Protein AF-A0A946HWS5-F1 (afdb_monomer)

Secondary structure (DSSP, 8-state):
--PPP-EEEEE--HHHHHHHHHHHHHHT--S-GGG--EEEEE--SSS----------GGGG-

Nearest PDB structures (foldseek):
  5zyo-assembly2_D  TM=2.644E-01  e=7.664E+00  Escherichia coli K-12

Radius of gyration: 14.7 Å; Cα contacts (8 Å, |Δi|>4): 52; chains: 1; bounding box: 40×26×35 Å

Structure (mmCIF, N/CA/C/O backbone):
data_AF-A0A946HWS5-F1
#
_entry.id   AF-A0A946HWS5-F1
#
loop_
_atom_site.group_PDB
_atom_site.id
_atom_site.type_symbol
_atom_site.label_atom_id
_atom_site.label_alt_id
_atom_site.label_comp_id
_atom_site.label_a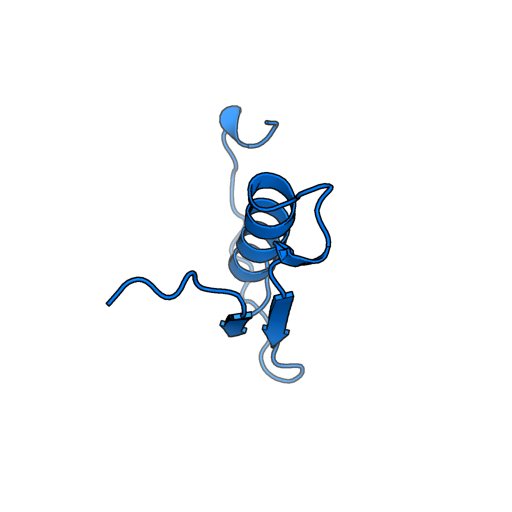sym_id
_atom_site.label_entity_id
_atom_site.label_seq_id
_atom_site.pdbx_PDB_ins_code
_atom_site.Cartn_x
_atom_site.Cartn_y
_atom_site.Cartn_z
_atom_site.occupancy
_atom_site.B_iso_or_equiv
_atom_site.auth_seq_id
_atom_site.auth_comp_id
_atom_site.auth_asym_id
_atom_site.auth_atom_id
_atom_site.pdbx_PDB_model_num
ATOM 1 N N . MET A 1 1 ? -25.748 10.477 4.946 1.00 46.19 1 MET A N 1
ATOM 2 C CA . MET A 1 1 ? -24.579 9.666 4.552 1.00 46.19 1 MET A CA 1
ATOM 3 C C . MET A 1 1 ? -23.436 9.980 5.502 1.00 46.19 1 MET A C 1
ATOM 5 O O . MET A 1 1 ? -22.935 11.092 5.441 1.00 46.19 1 MET A O 1
ATOM 9 N N . SER A 1 2 ? -23.061 9.079 6.410 1.00 59.34 2 SER A N 1
ATOM 10 C CA . SER A 1 2 ? -21.835 9.246 7.208 1.00 59.34 2 SER A CA 1
ATOM 11 C C . SER A 1 2 ? -21.284 7.887 7.637 1.00 59.34 2 SER A C 1
ATOM 13 O O . SER A 1 2 ? -20.996 7.665 8.811 1.00 59.34 2 SER A O 1
ATOM 15 N N . ASP A 1 3 ? -21.149 6.974 6.682 1.00 82.75 3 ASP A N 1
ATOM 16 C CA . ASP A 1 3 ? -20.427 5.732 6.922 1.00 82.75 3 ASP A CA 1
ATOM 17 C C . ASP A 1 3 ? -18.940 5.999 6.702 1.00 82.75 3 ASP A C 1
ATOM 19 O O . ASP A 1 3 ? -18.522 6.473 5.642 1.00 82.75 3 ASP A O 1
ATOM 23 N N . ARG A 1 4 ? -18.134 5.772 7.743 1.00 86.94 4 ARG A N 1
ATOM 24 C CA . ARG A 1 4 ? -16.676 5.865 7.627 1.00 86.94 4 ARG A CA 1
ATOM 25 C C . ARG A 1 4 ? -16.179 4.728 6.739 1.00 86.94 4 ARG A C 1
ATOM 27 O O . ARG A 1 4 ? -16.612 3.592 6.900 1.00 86.94 4 ARG A O 1
ATOM 34 N N . VAL A 1 5 ? -15.233 5.026 5.852 1.00 91.88 5 VAL A N 1
ATOM 35 C CA . VAL A 1 5 ? -14.567 4.002 5.037 1.00 91.88 5 VAL A CA 1
ATOM 36 C C . VAL A 1 5 ? -13.759 3.084 5.954 1.00 91.88 5 VAL A C 1
ATOM 38 O O . VAL A 1 5 ? -12.951 3.560 6.753 1.00 91.88 5 VAL A O 1
ATOM 41 N N . ARG A 1 6 ? -14.003 1.775 5.850 1.00 93.44 6 ARG A N 1
ATOM 42 C CA . ARG A 1 6 ? -13.308 0.731 6.619 1.00 93.44 6 ARG A CA 1
ATOM 43 C C . ARG A 1 6 ? -12.434 -0.173 5.764 1.00 93.44 6 ARG A C 1
ATOM 45 O O . ARG A 1 6 ? -11.505 -0.761 6.298 1.00 93.44 6 ARG A O 1
ATOM 52 N N . ASP A 1 7 ? -12.682 -0.221 4.461 1.00 95.94 7 ASP A N 1
ATOM 53 C CA . ASP A 1 7 ? -12.007 -1.127 3.541 1.00 95.94 7 ASP A CA 1
ATOM 54 C C . ASP A 1 7 ? -11.423 -0.334 2.373 1.00 95.94 7 ASP A C 1
ATOM 56 O O . ASP A 1 7 ? -12.127 0.410 1.687 1.00 95.94 7 ASP A O 1
ATOM 60 N N . ILE A 1 8 ? -10.119 -0.486 2.159 1.00 97.38 8 ILE A N 1
ATOM 61 C CA . ILE A 1 8 ? -9.366 0.160 1.087 1.00 97.38 8 ILE A CA 1
ATOM 62 C C . ILE A 1 8 ? -8.687 -0.931 0.265 1.00 97.38 8 ILE A C 1
ATOM 64 O O . ILE A 1 8 ? -7.928 -1.742 0.796 1.00 97.38 8 ILE A O 1
ATOM 68 N N . VAL A 1 9 ? -8.928 -0.927 -1.047 1.00 98.19 9 VAL A N 1
ATOM 69 C CA . VAL A 1 9 ? -8.242 -1.811 -1.995 1.00 98.19 9 VAL A CA 1
ATOM 70 C C . VAL A 1 9 ? -7.355 -0.973 -2.909 1.00 98.19 9 VAL A C 1
ATOM 72 O O . VAL A 1 9 ? -7.836 -0.091 -3.618 1.00 98.19 9 VAL A O 1
ATOM 75 N N . ILE A 1 10 ? -6.057 -1.260 -2.894 1.00 98.06 10 ILE A N 1
ATOM 76 C CA . ILE A 1 10 ? -5.045 -0.663 -3.764 1.00 98.06 10 ILE A CA 1
ATOM 77 C C . ILE A 1 10 ? -4.782 -1.654 -4.896 1.00 98.06 10 ILE A C 1
ATOM 79 O O . ILE A 1 10 ? -4.349 -2.779 -4.651 1.00 98.06 10 ILE A O 1
ATOM 83 N N . VAL A 1 11 ? -5.058 -1.251 -6.136 1.00 96.44 11 VAL A N 1
ATOM 84 C CA . VAL A 1 11 ? -4.802 -2.073 -7.326 1.00 96.44 11 VAL A CA 1
ATOM 85 C C . VAL A 1 11 ? -3.56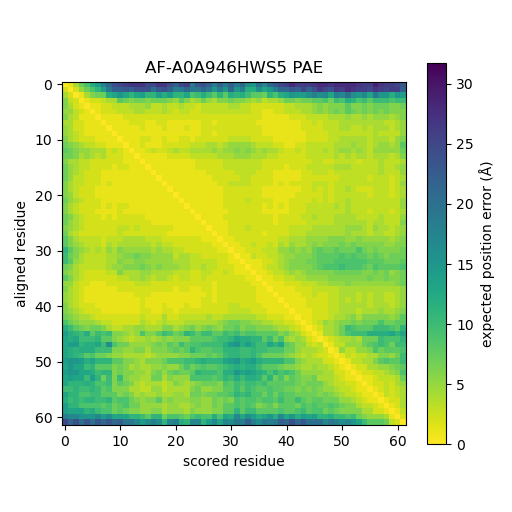8 -1.536 -8.036 1.00 96.44 11 VAL A C 1
ATOM 87 O O . VAL A 1 11 ? -3.569 -0.405 -8.518 1.00 96.44 11 VAL A O 1
ATOM 90 N N . GLY A 1 12 ? -2.533 -2.366 -8.113 1.00 93.44 12 GLY A N 1
ATOM 91 C CA . GLY A 1 12 ? -1.215 -1.994 -8.614 1.00 93.44 12 GLY A CA 1
ATOM 92 C C . GLY A 1 12 ? -0.194 -1.944 -7.481 1.00 93.44 12 GLY A C 1
ATOM 93 O O . GLY A 1 12 ? -0.397 -1.265 -6.476 1.00 93.44 12 GLY A O 1
ATOM 94 N N . GLY A 1 13 ? 0.893 -2.696 -7.651 1.00 92.19 13 GLY A N 1
ATOM 95 C CA . GLY A 1 13 ? 2.020 -2.722 -6.724 1.00 92.19 13 GLY A CA 1
ATOM 96 C C . GLY A 1 13 ? 3.106 -1.723 -7.107 1.00 92.19 13 GLY A C 1
ATOM 97 O O . GLY A 1 13 ? 2.828 -0.551 -7.374 1.00 92.19 13 GLY A O 1
ATOM 98 N N . GLY A 1 14 ? 4.357 -2.186 -7.122 1.00 92.12 14 GLY A N 1
ATOM 99 C CA . GLY A 1 14 ? 5.520 -1.318 -7.302 1.00 92.12 14 GLY A CA 1
ATOM 100 C C . GLY A 1 14 ? 5.653 -0.240 -6.218 1.00 92.12 14 GLY A C 1
ATOM 101 O O . GLY A 1 14 ? 5.028 -0.312 -5.159 1.00 92.12 14 GLY A O 1
ATOM 102 N N . THR A 1 15 ? 6.477 0.778 -6.474 1.00 92.25 15 THR A N 1
ATOM 103 C CA . THR A 1 15 ? 6.771 1.822 -5.479 1.00 92.25 15 THR A CA 1
ATOM 104 C C . THR A 1 15 ? 5.513 2.579 -5.052 1.00 92.25 15 THR A C 1
ATOM 106 O O . THR A 1 15 ? 5.268 2.729 -3.861 1.00 92.25 15 THR A O 1
ATOM 109 N N . SER A 1 16 ? 4.671 3.012 -5.995 1.00 92.25 16 SER A N 1
ATOM 110 C CA . SER A 1 16 ? 3.482 3.819 -5.691 1.00 92.25 16 SER A CA 1
ATOM 111 C C . SER A 1 16 ? 2.447 3.066 -4.851 1.00 92.25 16 SER A C 1
ATOM 113 O O . SER A 1 16 ? 1.963 3.613 -3.858 1.00 92.25 16 SER A O 1
ATOM 115 N N . GLY A 1 17 ? 2.137 1.813 -5.204 1.00 95.69 17 GLY A N 1
ATOM 116 C CA . GLY A 1 17 ? 1.178 0.988 -4.470 1.00 95.69 17 GLY A CA 1
ATOM 117 C C . GLY A 1 17 ? 1.630 0.722 -3.037 1.00 95.69 17 GLY A C 1
ATOM 118 O O . GLY A 1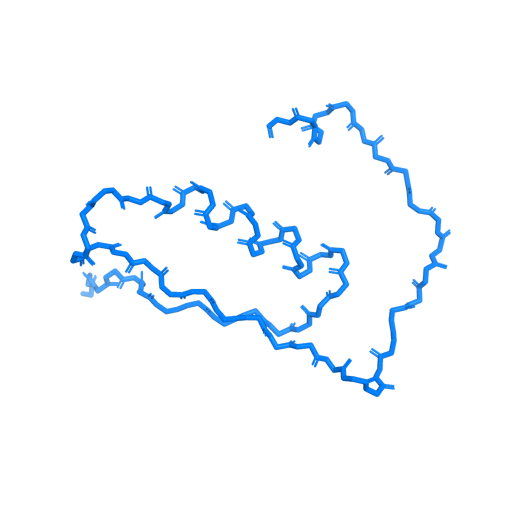 17 ? 0.880 0.962 -2.088 1.00 95.69 17 GLY A O 1
ATOM 119 N N . TRP A 1 18 ? 2.883 0.297 -2.864 1.00 95.62 18 TRP A N 1
ATOM 120 C CA . TRP A 1 18 ? 3.439 0.001 -1.544 1.00 95.62 18 TRP A CA 1
ATOM 121 C C . TRP A 1 18 ? 3.638 1.256 -0.689 1.00 95.62 18 TRP A C 1
ATOM 123 O O . TRP A 1 18 ? 3.334 1.227 0.503 1.00 95.62 18 TRP A O 1
ATOM 133 N N . THR A 1 19 ? 4.061 2.386 -1.267 1.00 95.31 19 THR A N 1
ATOM 134 C CA . THR A 1 19 ? 4.131 3.663 -0.538 1.00 95.31 19 THR A CA 1
ATOM 135 C C . THR A 1 19 ? 2.748 4.107 -0.062 1.00 95.31 19 THR A C 1
ATOM 137 O O . THR A 1 19 ? 2.613 4.507 1.094 1.00 95.31 19 THR A O 1
ATOM 140 N N . ALA A 1 20 ? 1.709 3.985 -0.895 1.00 97.00 20 ALA A N 1
ATOM 141 C CA . ALA A 1 20 ? 0.340 4.298 -0.491 1.00 97.00 20 ALA A CA 1
ATOM 142 C C . ALA A 1 20 ? -0.147 3.381 0.644 1.00 97.00 20 ALA A C 1
ATOM 144 O O . ALA A 1 20 ? -0.691 3.875 1.631 1.00 97.00 20 ALA A O 1
ATOM 145 N N . ALA A 1 21 ? 0.0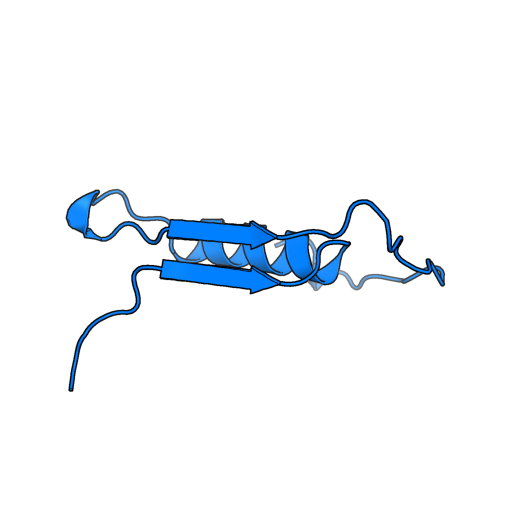93 2.069 0.543 1.00 97.62 21 ALA A N 1
ATOM 146 C CA . ALA A 1 21 ? -0.294 1.100 1.569 1.00 97.62 21 ALA A CA 1
ATOM 147 C C . ALA A 1 21 ? 0.383 1.385 2.918 1.00 97.62 21 ALA A C 1
ATOM 149 O O . ALA A 1 21 ? -0.292 1.442 3.945 1.00 97.62 21 ALA A O 1
ATOM 150 N N . CYS A 1 22 ? 1.698 1.621 2.917 1.00 95.81 22 CYS A N 1
ATOM 151 C CA . CYS A 1 22 ? 2.460 1.940 4.124 1.00 95.81 22 CYS A CA 1
ATOM 152 C C . CYS A 1 22 ? 2.014 3.264 4.751 1.00 95.81 22 CYS A C 1
ATOM 154 O O . CYS A 1 22 ? 1.808 3.332 5.962 1.00 95.81 22 CYS A O 1
ATOM 156 N N . TYR A 1 23 ? 1.830 4.306 3.936 1.00 95.88 23 TYR A N 1
ATOM 157 C CA . TYR A 1 23 ? 1.400 5.614 4.422 1.00 95.88 23 TYR A CA 1
ATOM 158 C C . TYR A 1 23 ? 0.003 5.553 5.047 1.00 95.88 23 TYR A C 1
ATOM 160 O O . TYR A 1 23 ? -0.193 6.016 6.168 1.00 95.88 23 TYR A O 1
ATOM 168 N N . LEU A 1 24 ? -0.960 4.925 4.364 1.00 96.31 24 LEU A N 1
ATOM 169 C CA . LEU A 1 24 ? -2.312 4.746 4.893 1.00 96.31 24 LEU A CA 1
ATOM 170 C C . LEU A 1 24 ? -2.314 3.871 6.148 1.00 96.31 24 LEU A C 1
ATOM 172 O O . LEU A 1 24 ? -2.994 4.209 7.112 1.00 96.31 24 LEU A O 1
ATOM 176 N N . GLY A 1 25 ? -1.526 2.794 6.171 1.00 95.69 25 GLY A N 1
ATOM 177 C CA . GLY A 1 25 ? -1.385 1.931 7.342 1.00 95.69 25 GLY A CA 1
ATOM 178 C C . GLY A 1 25 ? -0.837 2.670 8.562 1.00 95.69 25 GLY A C 1
ATOM 179 O O . GLY A 1 25 ? -1.302 2.431 9.671 1.00 95.69 25 GLY A O 1
ATOM 180 N N . ALA A 1 26 ? 0.099 3.602 8.364 1.00 94.50 26 ALA A N 1
ATOM 181 C CA . ALA A 1 26 ? 0.643 4.427 9.438 1.00 94.50 26 ALA A CA 1
ATOM 182 C C . ALA A 1 26 ? -0.335 5.521 9.898 1.00 94.50 26 ALA A C 1
ATOM 184 O O . ALA A 1 26 ? -0.559 5.684 11.094 1.00 94.50 26 ALA A O 1
ATOM 185 N N . VAL A 1 27 ? -0.941 6.262 8.964 1.00 94.56 27 VAL A N 1
ATOM 186 C CA . VAL A 1 27 ? -1.812 7.411 9.276 1.00 94.56 27 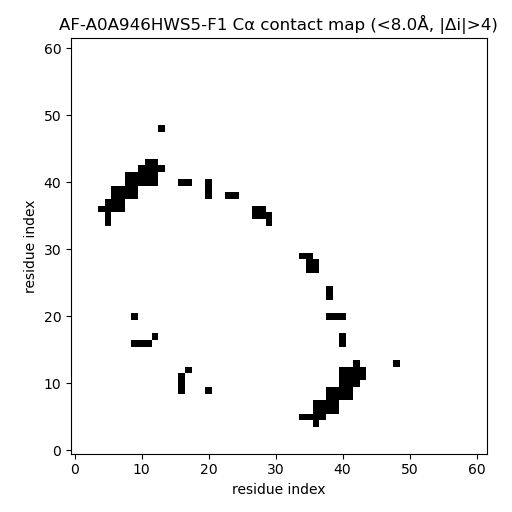VAL A CA 1
ATOM 187 C C . VAL A 1 27 ? -3.170 6.983 9.837 1.00 94.56 27 VAL A C 1
ATOM 189 O O . VAL A 1 27 ? -3.751 7.700 10.649 1.00 94.56 27 VAL A O 1
ATOM 192 N N . LEU A 1 28 ? -3.685 5.825 9.418 1.00 94.88 28 LEU A N 1
ATOM 193 C CA . LEU A 1 28 ? -4.971 5.287 9.875 1.00 94.88 28 LEU A CA 1
ATOM 194 C C . LEU A 1 28 ? -4.819 4.277 11.022 1.00 94.88 28 LEU A C 1
ATOM 196 O O . LEU A 1 28 ? -5.813 3.687 11.450 1.00 94.88 28 LEU A O 1
ATOM 200 N N . ALA A 1 29 ? -3.598 4.074 11.529 1.00 93.06 29 ALA A N 1
ATOM 201 C CA . ALA A 1 29 ? -3.359 3.234 12.692 1.00 93.06 29 ALA A CA 1
ATOM 202 C C . ALA A 1 29 ? -4.122 3.780 13.905 1.00 93.06 29 ALA A C 1
ATOM 204 O O . ALA A 1 29 ? -4.017 4.952 14.266 1.00 93.06 29 ALA A O 1
ATOM 205 N N . THR A 1 30 ? -4.877 2.907 14.564 1.00 92.94 30 THR A N 1
ATOM 206 C CA . THR A 1 30 ? -5.664 3.249 15.749 1.00 92.94 30 THR A CA 1
ATOM 207 C C . THR A 1 30 ? -5.548 2.139 16.790 1.00 92.94 30 THR A C 1
ATOM 209 O O . THR A 1 30 ? -5.524 0.961 16.426 1.00 92.94 30 THR A O 1
ATOM 212 N N . PRO A 1 31 ? -5.479 2.478 18.091 1.00 93.38 31 PRO A N 1
ATOM 213 C CA . PRO A 1 31 ? -5.520 1.486 19.160 1.00 93.38 31 PRO A CA 1
ATOM 214 C C . PRO A 1 31 ? -6.921 0.892 19.364 1.00 93.38 31 PRO A C 1
ATOM 216 O O . PRO A 1 31 ? -7.050 -0.092 20.086 1.00 93.38 31 PRO A O 1
ATOM 219 N N . ASN A 1 32 ? -7.972 1.482 18.777 1.00 93.56 32 ASN A N 1
ATOM 220 C CA . ASN A 1 32 ? -9.342 0.991 18.883 1.00 93.56 32 ASN A CA 1
ATOM 221 C C . ASN A 1 32 ? -9.637 -0.032 17.765 1.00 93.56 32 ASN A C 1
ATOM 223 O O . ASN A 1 32 ? -9.769 0.372 16.607 1.00 93.56 32 ASN A O 1
ATOM 227 N N . PRO A 1 33 ? -9.835 -1.328 18.081 1.00 89.31 33 PRO A N 1
ATOM 228 C CA . PRO A 1 33 ? -10.104 -2.351 17.068 1.00 89.31 33 PRO A CA 1
ATOM 229 C C . PRO A 1 33 ? -11.384 -2.093 16.263 1.00 89.31 33 PRO A C 1
ATOM 231 O O . PRO A 1 33 ? -11.449 -2.427 15.086 1.00 89.31 33 PRO A O 1
ATOM 234 N N . ALA A 1 34 ? -12.394 -1.452 16.865 1.00 89.25 34 ALA A N 1
ATOM 235 C CA . ALA A 1 34 ? -13.642 -1.112 16.177 1.00 89.25 34 ALA A CA 1
ATOM 236 C C . ALA A 1 34 ? -13.464 0.002 15.129 1.00 89.25 34 ALA A C 1
ATOM 238 O O . ALA A 1 34 ? -14.364 0.255 14.324 1.00 89.25 34 ALA A O 1
ATOM 239 N N . GLU A 1 35 ? -12.320 0.692 15.149 1.00 91.31 35 GLU A N 1
ATOM 240 C CA . GLU A 1 35 ? -11.993 1.753 14.207 1.00 91.31 35 GLU A CA 1
ATOM 241 C C . GLU A 1 35 ? -10.928 1.379 13.177 1.00 91.31 35 GLU A C 1
ATOM 243 O O . GLU A 1 35 ? -10.588 2.211 12.333 1.00 91.31 35 GLU A O 1
ATOM 248 N N . GLN A 1 36 ? -10.436 0.144 13.216 1.00 93.31 36 GLN A N 1
ATOM 249 C CA . GLN A 1 36 ? -9.386 -0.316 12.324 1.00 93.31 36 GLN A CA 1
ATOM 250 C C . GLN A 1 36 ? -9.850 -0.291 10.860 1.00 93.31 36 GLN A C 1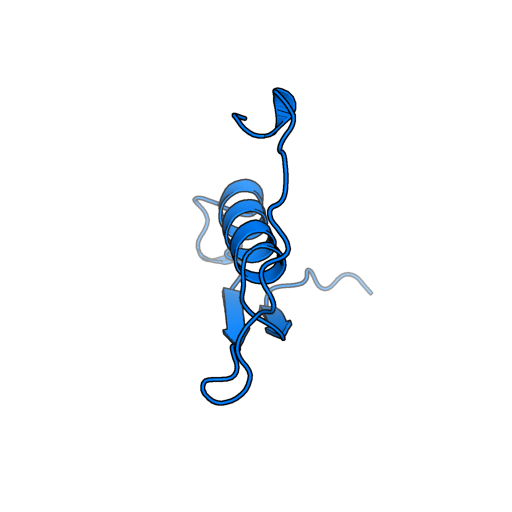
ATOM 252 O O . GLN A 1 36 ? -11.001 -0.600 10.546 1.00 93.31 36 GLN A O 1
ATOM 257 N N . VAL A 1 37 ? -8.944 0.115 9.969 1.00 95.88 37 VAL A N 1
ATOM 258 C CA . VAL A 1 37 ? -9.160 0.130 8.519 1.00 95.88 37 VAL A CA 1
ATOM 259 C C . VAL A 1 37 ? -8.375 -1.021 7.906 1.00 95.88 37 VAL A C 1
ATOM 261 O O . VAL A 1 37 ? -7.177 -1.157 8.151 1.00 95.88 37 VAL A O 1
ATOM 264 N N . GLN A 1 38 ? -9.047 -1.835 7.100 1.00 96.44 38 GLN A N 1
ATOM 265 C CA . GLN A 1 38 ? -8.433 -2.912 6.340 1.00 96.44 38 GLN A CA 1
ATOM 266 C C . GLN A 1 38 ? -7.911 -2.380 5.010 1.00 96.44 38 GLN A C 1
ATOM 268 O O . GLN A 1 38 ? -8.648 -1.790 4.222 1.00 96.44 38 GLN A O 1
ATOM 273 N N . ILE A 1 39 ? -6.624 -2.610 4.754 1.00 97.75 39 ILE A N 1
ATOM 274 C CA . ILE A 1 39 ? -5.950 -2.209 3.520 1.00 97.75 39 ILE A CA 1
ATOM 275 C C . ILE A 1 39 ? -5.493 -3.478 2.807 1.00 97.75 39 ILE A C 1
ATOM 277 O O . ILE A 1 39 ? -4.714 -4.258 3.351 1.00 97.75 39 ILE A O 1
ATOM 281 N N . THR A 1 40 ? -5.978 -3.685 1.586 1.00 98.19 40 THR A N 1
ATOM 282 C CA . THR A 1 40 ? -5.580 -4.800 0.718 1.00 98.19 40 THR A CA 1
ATOM 283 C C . THR A 1 40 ? -4.861 -4.247 -0.503 1.00 98.19 40 THR A C 1
ATOM 285 O O . THR A 1 40 ? -5.406 -3.391 -1.193 1.00 98.19 40 THR A O 1
ATOM 288 N N . LEU A 1 41 ? -3.659 -4.741 -0.796 1.00 97.75 41 LEU A N 1
ATOM 289 C CA . LEU A 1 41 ? -2.933 -4.422 -2.025 1.00 97.75 41 LEU A CA 1
ATOM 290 C C . LEU A 1 41 ? -2.963 -5.630 -2.961 1.00 97.75 41 LEU A C 1
ATOM 292 O O . LEU A 1 41 ? -2.633 -6.744 -2.558 1.00 97.75 41 LEU A O 1
ATOM 296 N N . ILE A 1 42 ? -3.362 -5.401 -4.210 1.00 96.38 42 ILE A N 1
ATOM 297 C CA . ILE A 1 42 ? -3.392 -6.408 -5.269 1.00 96.38 42 ILE A CA 1
ATOM 298 C C . ILE A 1 42 ? -2.331 -6.037 -6.302 1.00 96.38 42 ILE A C 1
ATOM 300 O O . ILE A 1 42 ? -2.427 -5.004 -6.966 1.00 96.38 42 ILE A O 1
ATOM 304 N N . GLU A 1 43 ? -1.332 -6.901 -6.452 1.00 94.38 43 GLU A N 1
ATOM 305 C CA . GLU A 1 43 ? -0.235 -6.747 -7.406 1.00 94.38 43 GLU A CA 1
ATOM 306 C C . GLU A 1 43 ? -0.280 -7.857 -8.461 1.00 94.38 43 GLU A C 1
ATOM 308 O O . GLU A 1 43 ? -0.584 -9.014 -8.163 1.00 94.38 43 GLU A O 1
ATOM 313 N N . SER A 1 44 ? 0.007 -7.495 -9.714 1.00 92.56 44 SER A N 1
ATOM 314 C CA . SER A 1 44 ? 0.112 -8.465 -10.801 1.00 92.56 44 SER A CA 1
ATOM 315 C C . SER A 1 44 ? 1.444 -9.197 -10.712 1.00 92.56 44 SER A C 1
ATOM 317 O O . SER A 1 44 ? 2.498 -8.568 -10.699 1.00 92.56 44 SER A O 1
ATOM 319 N N . LYS A 1 45 ? 1.406 -10.531 -10.719 1.00 87.88 45 LYS A N 1
ATOM 320 C CA . LYS A 1 45 ? 2.618 -11.350 -10.852 1.00 87.88 45 LYS A CA 1
ATOM 321 C C . LYS A 1 45 ? 3.227 -11.253 -12.257 1.00 87.88 45 LYS A C 1
ATOM 323 O O . LYS A 1 45 ? 4.437 -11.386 -12.409 1.00 87.88 45 LYS A O 1
ATOM 328 N N . ASP A 1 46 ? 2.384 -11.047 -13.266 1.00 89.50 46 ASP A N 1
ATOM 329 C CA . ASP A 1 46 ? 2.761 -11.190 -14.676 1.00 89.50 46 ASP A CA 1
ATOM 330 C C . ASP A 1 46 ? 3.182 -9.858 -15.316 1.00 89.50 46 ASP A C 1
ATOM 332 O O . ASP A 1 46 ? 3.888 -9.848 -16.323 1.00 89.50 46 ASP A O 1
ATOM 336 N N . ILE A 1 47 ? 2.768 -8.726 -14.733 1.00 84.81 47 ILE A N 1
ATOM 337 C CA . ILE A 1 47 ? 3.108 -7.382 -15.215 1.00 84.81 47 ILE A CA 1
ATOM 338 C C . ILE A 1 47 ? 4.088 -6.747 -14.232 1.00 84.81 47 ILE A C 1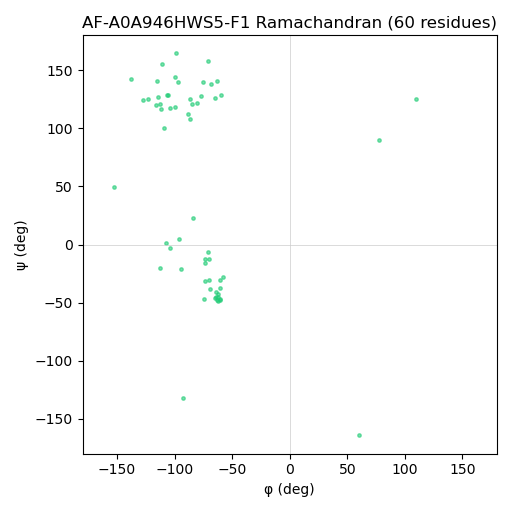
ATOM 340 O O . ILE A 1 47 ? 3.693 -6.230 -13.189 1.00 84.81 47 ILE A O 1
ATOM 344 N N . GLY A 1 48 ? 5.371 -6.785 -14.590 1.00 80.31 48 GLY A N 1
ATOM 345 C CA . GLY A 1 48 ? 6.421 -6.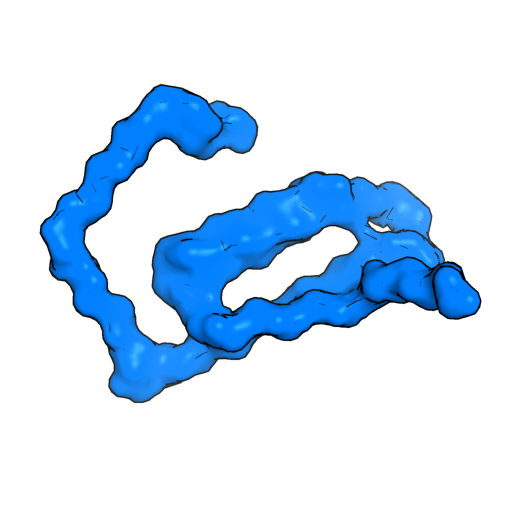094 -13.851 1.00 80.31 48 GLY A CA 1
ATOM 346 C C . GLY A 1 48 ? 6.359 -4.573 -14.019 1.00 80.31 48 GLY A C 1
ATOM 347 O O . GLY A 1 48 ? 5.828 -4.046 -14.997 1.00 80.31 48 GLY A O 1
ATOM 348 N N . ILE A 1 49 ? 6.952 -3.862 -13.065 1.00 82.56 49 ILE A N 1
ATOM 349 C CA . ILE A 1 49 ? 7.191 -2.417 -13.151 1.00 82.56 49 ILE A CA 1
ATOM 350 C C . ILE A 1 49 ? 8.356 -2.107 -14.096 1.00 82.56 49 ILE A C 1
ATOM 352 O O . ILE A 1 49 ? 9.393 -2.769 -14.063 1.00 82.56 49 ILE A O 1
ATOM 356 N N . ILE A 1 50 ? 8.210 -1.054 -14.903 1.00 84.50 50 ILE A N 1
ATOM 357 C CA . ILE A 1 50 ? 9.314 -0.504 -15.697 1.00 84.50 50 ILE A CA 1
ATOM 358 C C . ILE A 1 50 ? 10.063 0.510 -14.831 1.00 84.50 50 ILE A C 1
ATOM 360 O O . ILE A 1 50 ? 9.561 1.597 -14.560 1.00 84.50 50 ILE A O 1
ATOM 364 N N . GLY A 1 51 ? 11.269 0.152 -14.392 1.00 80.94 51 GLY A N 1
ATOM 365 C CA . GLY A 1 51 ? 12.132 1.048 -13.627 1.00 80.94 51 GLY A CA 1
ATOM 366 C C . GLY A 1 51 ? 12.871 2.028 -14.536 1.00 80.94 51 GLY A C 1
ATOM 367 O O . GLY A 1 51 ? 13.634 1.605 -15.401 1.00 80.94 51 GLY A O 1
ATOM 368 N N . VAL A 1 52 ? 12.681 3.330 -14.317 1.00 89.12 52 VAL A N 1
ATOM 369 C CA . VAL A 1 52 ? 13.359 4.399 -15.083 1.00 89.12 52 VAL A CA 1
ATOM 370 C C . VAL A 1 52 ? 14.500 5.082 -14.318 1.00 89.12 52 VAL A C 1
ATOM 372 O O . VAL A 1 52 ? 15.192 5.924 -14.880 1.00 89.12 52 VAL A O 1
ATOM 375 N N . GLY A 1 53 ? 14.720 4.702 -13.054 1.00 83.94 53 GLY A N 1
ATOM 376 C CA . GLY A 1 53 ? 15.664 5.366 -12.153 1.00 83.94 53 GLY A CA 1
ATOM 377 C C . GLY A 1 53 ? 15.079 6.666 -11.602 1.00 83.94 53 GLY A C 1
ATOM 378 O O . GLY A 1 53 ? 15.241 7.731 -12.188 1.00 83.94 53 GLY A O 1
ATOM 379 N N . GLU A 1 54 ? 14.384 6.578 -10.469 1.00 89.81 54 GLU A N 1
ATOM 380 C CA . GLU A 1 54 ? 13.703 7.717 -9.844 1.00 89.81 54 GLU A CA 1
ATOM 381 C C . GLU A 1 54 ? 14.561 8.334 -8.729 1.00 89.81 54 GLU A C 1
ATOM 383 O O . GLU A 1 54 ? 15.192 7.623 -7.946 1.00 89.81 54 GLU A O 1
ATOM 388 N N . ALA A 1 55 ? 14.572 9.666 -8.643 1.00 90.2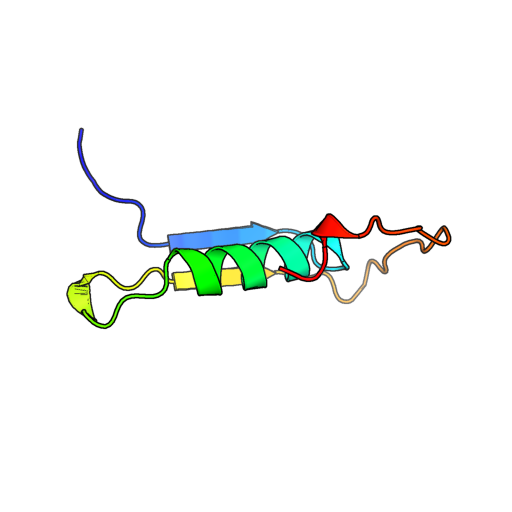5 55 ALA A N 1
ATOM 389 C CA . ALA A 1 55 ? 15.215 10.404 -7.558 1.00 90.25 55 ALA A CA 1
ATOM 390 C C . ALA A 1 55 ? 14.178 10.843 -6.514 1.00 90.25 55 ALA A C 1
ATOM 392 O O . ALA A 1 55 ? 13.060 11.225 -6.855 1.00 90.25 55 ALA A O 1
ATOM 393 N N . THR A 1 56 ? 14.564 10.843 -5.239 1.00 91.44 56 THR A N 1
ATOM 394 C CA . THR A 1 56 ? 13.710 11.283 -4.125 1.00 91.44 56 THR A CA 1
ATOM 395 C C . THR A 1 56 ? 14.211 12.587 -3.513 1.00 91.44 56 THR A C 1
ATOM 397 O O . THR A 1 56 ? 15.408 12.875 -3.536 1.00 91.44 56 THR A O 1
ATOM 400 N N . LEU A 1 57 ? 13.311 13.344 -2.888 1.00 93.25 57 LEU A N 1
ATOM 401 C CA . LEU A 1 57 ? 13.636 14.560 -2.138 1.00 93.25 57 LEU A CA 1
ATOM 402 C C . LEU A 1 57 ? 13.714 14.288 -0.627 1.00 93.25 57 LEU A C 1
ATOM 404 O O . LEU A 1 57 ? 13.220 13.276 -0.133 1.00 93.25 57 LEU A O 1
ATOM 408 N N . ALA A 1 58 ? 14.306 15.219 0.127 1.00 90.62 58 ALA A N 1
ATOM 409 C CA . ALA A 1 58 ? 14.563 15.055 1.563 1.00 90.62 58 ALA A CA 1
ATOM 410 C C . ALA A 1 58 ? 13.303 14.788 2.414 1.00 90.62 58 ALA A C 1
ATOM 412 O O . ALA A 1 58 ? 13.392 14.116 3.438 1.00 90.62 58 ALA A O 1
ATOM 413 N N . HIS A 1 59 ? 12.131 15.262 1.983 1.00 87.44 59 HIS A N 1
ATOM 414 C CA . HIS A 1 59 ? 10.867 15.090 2.705 1.00 87.44 59 HIS A CA 1
ATOM 415 C C . HIS A 1 59 ? 10.324 13.650 2.693 1.00 87.44 59 HIS A C 1
ATOM 417 O O . HIS A 1 59 ? 9.329 13.382 3.351 1.00 87.44 59 HIS A O 1
ATOM 423 N N . ILE A 1 60 ? 10.931 12.715 1.952 1.00 87.25 60 ILE A N 1
ATOM 424 C CA . ILE A 1 60 ? 10.494 11.309 1.959 1.00 87.25 60 ILE A CA 1
ATOM 425 C C . ILE A 1 60 ? 10.878 10.570 3.255 1.00 87.25 60 ILE A C 1
ATOM 427 O O . ILE A 1 60 ? 10.347 9.502 3.527 1.00 87.25 60 ILE A O 1
ATOM 431 N N . LYS A 1 61 ? 11.799 11.121 4.061 1.00 75.81 61 LYS A N 1
ATOM 432 C CA . LYS A 1 61 ? 12.290 10.515 5.314 1.00 75.81 61 LYS A CA 1
ATOM 433 C C . LYS A 1 61 ? 11.405 10.785 6.547 1.00 75.81 61 LYS A C 1
ATOM 435 O O . LYS A 1 61 ? 11.937 10.791 7.655 1.00 75.81 61 LYS A O 1
ATOM 440 N N . GLN A 1 62 ? 10.119 11.087 6.378 1.00 57.31 62 GLN A N 1
ATOM 441 C CA . GLN A 1 62 ? 9.239 11.438 7.503 1.00 57.31 62 GLN A CA 1
ATOM 442 C C . GLN A 1 62 ? 8.593 10.228 8.165 1.00 57.31 62 GLN A C 1
ATOM 444 O O . GLN A 1 62 ? 8.193 9.301 7.429 1.00 57.31 62 GLN A O 1
#

Foldseek 3Di:
DDDDAQEAEAEEDDPVSVVVQVVCCVVQDDPDPVSHHHYHYDYDPVDDDDDPDDDDDPVVVD

Solvent-accessible surface area (backbone atoms only — not comparable to full-atom values): 4266 Å² total; per-residue (Å²): 140,85,79,77,87,43,74,44,78,42,81,44,45,65,70,69,33,51,52,50,51,53,51,50,55,64,75,54,59,59,94,47,78,94,66,50,59,48,77,46,78,46,60,63,90,86,63,79,80,86,83,85,79,86,86,84,64,83,81,74,79,114

Sequence (62 aa):
MSDRVRDIVIVGGGTSGWTAACYLGAVLATPNPAEQVQITLIESKDIGIIGVGEATLAHIKQ

pLDDT: mean 90.16, std 9.54, range [46.19, 98.19]

Mean predicted aligned error: 5.09 Å